Protein AF-A0A1V6I200-F1 (afdb_monomer_lite)

Structure (mmCIF, N/CA/C/O backbone):
data_AF-A0A1V6I200-F1
#
_entry.id   AF-A0A1V6I200-F1
#
loop_
_atom_site.group_PDB
_atom_site.id
_atom_site.type_symbol
_atom_site.label_atom_id
_atom_site.label_alt_id
_atom_site.label_comp_id
_atom_site.label_asym_id
_atom_site.label_entity_id
_atom_site.label_seq_id
_atom_site.pdbx_PDB_ins_code
_atom_site.Cartn_x
_atom_site.Cartn_y
_atom_site.Cartn_z
_atom_site.occupancy
_atom_site.B_iso_or_equiv
_atom_site.auth_seq_id
_atom_site.auth_comp_id
_atom_site.auth_asym_id
_atom_site.auth_atom_id
_atom_site.pdbx_PDB_model_num
ATOM 1 N N . MET A 1 1 ? -7.449 7.167 -32.303 1.00 43.56 1 MET A N 1
ATOM 2 C CA . MET A 1 1 ? -6.453 6.130 -31.983 1.00 43.56 1 MET A CA 1
ATOM 3 C C . MET A 1 1 ? -5.772 6.634 -30.736 1.00 43.56 1 MET A C 1
ATOM 5 O O . MET A 1 1 ? -5.160 7.687 -30.819 1.00 43.56 1 MET A O 1
ATOM 9 N N . GLU A 1 2 ? -6.008 6.007 -29.586 1.00 50.38 2 GLU A N 1
ATOM 10 C CA . GLU A 1 2 ? -5.206 6.307 -28.397 1.00 50.38 2 GLU A CA 1
ATOM 11 C C . GLU A 1 2 ? -3.763 5.942 -28.749 1.00 50.38 2 GLU A C 1
ATOM 13 O O . GLU A 1 2 ? -3.492 4.800 -29.135 1.00 50.38 2 GLU A O 1
ATOM 18 N N . GLU A 1 3 ? -2.859 6.921 -28.725 1.00 54.69 3 GLU A N 1
ATOM 19 C CA . GLU A 1 3 ? -1.436 6.612 -28.677 1.00 54.69 3 GLU A CA 1
ATOM 20 C C . GLU A 1 3 ? -1.246 5.709 -27.460 1.00 54.69 3 GLU A C 1
ATOM 22 O O . GLU A 1 3 ? -1.618 6.073 -26.347 1.00 54.69 3 GLU A O 1
ATOM 27 N N . LYS A 1 4 ? -0.743 4.489 -27.675 1.00 57.81 4 LYS A N 1
ATOM 28 C CA . LYS A 1 4 ? -0.273 3.661 -26.567 1.00 57.81 4 LYS A CA 1
ATOM 29 C C . LYS A 1 4 ? 0.880 4.425 -25.932 1.00 57.81 4 LYS A C 1
ATOM 31 O O . LYS A 1 4 ? 1.997 4.367 -26.447 1.00 57.81 4 LYS A O 1
ATOM 36 N N . GLU A 1 5 ? 0.593 5.161 -24.864 1.00 72.94 5 GLU A N 1
ATOM 37 C CA . GLU A 1 5 ? 1.619 5.792 -24.047 1.00 72.94 5 GLU A CA 1
ATOM 38 C C . GLU A 1 5 ? 2.627 4.710 -23.658 1.00 72.94 5 GLU A C 1
ATOM 40 O O . GLU A 1 5 ? 2.288 3.682 -23.065 1.00 72.94 5 GLU A O 1
ATOM 45 N N . THR A 1 6 ? 3.865 4.891 -24.111 1.00 86.94 6 THR A N 1
ATOM 46 C CA . THR A 1 6 ? 4.951 3.971 -23.790 1.00 86.94 6 THR A CA 1
ATOM 47 C C . THR A 1 6 ? 5.469 4.369 -22.420 1.00 86.94 6 THR A C 1
ATOM 49 O O . THR A 1 6 ? 6.073 5.427 -22.279 1.00 86.94 6 THR A O 1
ATOM 52 N N . LEU A 1 7 ? 5.188 3.544 -21.414 1.00 94.94 7 LEU A N 1
ATOM 53 C CA . LEU A 1 7 ? 5.669 3.755 -20.052 1.00 94.94 7 LEU A CA 1
ATOM 54 C C . LEU A 1 7 ? 7.165 3.430 -19.975 1.00 94.94 7 LEU A C 1
ATOM 56 O O . LEU A 1 7 ? 7.592 2.368 -20.434 1.00 94.94 7 LEU A O 1
ATOM 60 N N . ASP A 1 8 ? 7.939 4.329 -19.377 1.00 95.31 8 ASP A N 1
ATOM 61 C CA . ASP A 1 8 ? 9.354 4.116 -19.058 1.00 95.31 8 ASP A CA 1
ATOM 62 C C . ASP A 1 8 ? 9.556 3.735 -17.581 1.00 95.31 8 ASP A C 1
ATOM 64 O O . ASP A 1 8 ? 8.605 3.708 -16.801 1.00 95.31 8 ASP A O 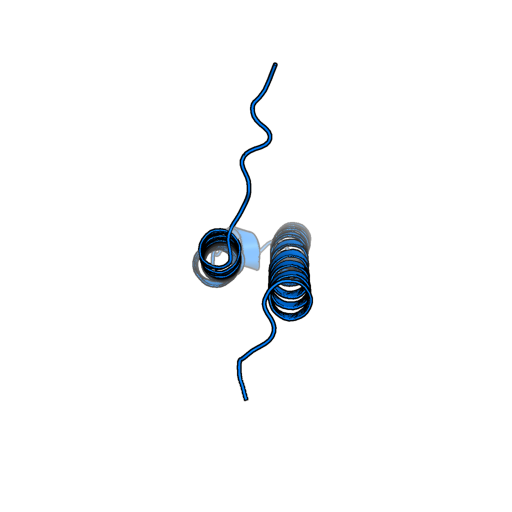1
ATOM 68 N N . GLU A 1 9 ? 10.803 3.449 -17.202 1.00 96.00 9 GLU A N 1
ATOM 69 C CA . GLU A 1 9 ? 11.198 3.054 -15.845 1.00 96.00 9 GLU A CA 1
ATOM 70 C C . GLU A 1 9 ? 10.701 4.033 -14.767 1.00 96.00 9 GLU A C 1
ATOM 72 O O . GLU A 1 9 ? 10.190 3.613 -13.732 1.00 96.00 9 GLU A O 1
ATOM 77 N N . PHE A 1 10 ? 10.752 5.345 -15.019 1.00 96.25 10 PHE A N 1
ATOM 78 C CA . PHE A 1 10 ? 10.347 6.347 -14.032 1.00 96.25 10 PHE A CA 1
ATOM 79 C C . PHE A 1 10 ? 8.844 6.330 -13.745 1.00 96.25 10 PHE A C 1
ATOM 81 O O . PHE A 1 10 ? 8.438 6.664 -12.631 1.00 96.25 10 PHE A O 1
ATOM 88 N N . HIS A 1 11 ? 8.017 5.893 -14.697 1.00 97.38 11 HIS A N 1
ATOM 89 C CA . HIS A 1 11 ? 6.587 5.706 -14.449 1.00 97.38 11 HIS A CA 1
ATOM 90 C C . HIS A 1 11 ? 6.335 4.579 -13.435 1.00 97.38 11 HIS A C 1
ATOM 92 O O . HIS A 1 11 ? 5.424 4.688 -12.611 1.00 97.38 11 HIS A O 1
ATOM 98 N N . TYR A 1 12 ? 7.137 3.508 -13.470 1.00 97.69 12 TYR A N 1
ATOM 99 C CA . TYR A 1 12 ? 7.028 2.402 -12.515 1.00 97.69 12 TYR A CA 1
ATOM 100 C C . TYR A 1 12 ? 7.578 2.800 -11.142 1.00 97.69 12 TYR A C 1
ATOM 102 O O . TYR A 1 12 ? 6.875 2.570 -10.156 1.00 97.69 12 TYR A O 1
ATOM 110 N N . HIS A 1 13 ? 8.717 3.504 -11.076 1.00 97.00 13 HIS A N 1
ATOM 111 C CA . HIS A 1 13 ? 9.246 4.087 -9.830 1.00 97.00 13 HIS A CA 1
ATOM 112 C C . HIS A 1 13 ? 8.218 4.992 -9.146 1.00 97.00 13 HIS A C 1
ATOM 114 O O . HIS A 1 13 ? 7.982 4.894 -7.942 1.00 97.00 13 HIS A O 1
ATOM 120 N N . GLU A 1 14 ? 7.561 5.863 -9.915 1.00 98.31 14 GLU A N 1
ATOM 121 C CA . GLU A 1 14 ? 6.542 6.764 -9.383 1.00 98.31 14 GLU A CA 1
ATOM 122 C C . GLU A 1 14 ? 5.299 6.001 -8.896 1.00 98.31 14 GLU A C 1
ATOM 124 O O . GLU A 1 14 ? 4.740 6.314 -7.842 1.00 98.31 14 GLU A O 1
ATOM 129 N N . ALA A 1 15 ? 4.852 4.978 -9.631 1.00 98.44 15 ALA A N 1
ATOM 130 C CA . ALA A 1 15 ? 3.744 4.129 -9.200 1.00 98.44 15 ALA A CA 1
ATOM 131 C C . ALA A 1 15 ? 4.088 3.346 -7.918 1.00 98.44 15 ALA A C 1
ATOM 133 O O . ALA A 1 15 ? 3.242 3.216 -7.024 1.00 98.44 15 ALA A O 1
ATOM 134 N N . LEU A 1 16 ? 5.329 2.869 -7.809 1.00 98.19 16 LEU A N 1
ATOM 135 C CA . LEU A 1 16 ? 5.857 2.180 -6.639 1.00 98.19 16 LEU A CA 1
ATOM 136 C C . LEU A 1 16 ? 5.822 3.107 -5.416 1.00 98.19 16 LEU A C 1
ATOM 138 O O . LEU A 1 16 ? 5.177 2.772 -4.421 1.00 98.19 16 LEU A O 1
ATOM 142 N N . ASP A 1 17 ? 6.406 4.302 -5.519 1.00 98.50 17 ASP A N 1
ATOM 143 C CA . ASP A 1 17 ? 6.401 5.314 -4.454 1.00 98.50 17 ASP A CA 1
ATOM 144 C C . ASP A 1 17 ? 4.975 5.691 -4.019 1.00 98.50 17 ASP A C 1
ATOM 146 O O . ASP A 1 17 ? 4.621 5.592 -2.841 1.00 98.50 17 ASP A O 1
ATOM 150 N N . ARG A 1 18 ? 4.098 6.017 -4.976 1.00 98.62 18 ARG A N 1
ATOM 151 C CA . ARG A 1 18 ? 2.705 6.392 -4.684 1.00 98.62 18 ARG A CA 1
ATOM 152 C C . ARG A 1 18 ? 1.946 5.278 -3.970 1.00 98.62 18 ARG A C 1
ATOM 154 O O . ARG A 1 18 ? 1.188 5.554 -3.040 1.00 98.62 18 ARG A O 1
ATOM 161 N N . SER A 1 19 ? 2.130 4.022 -4.375 1.00 98.69 19 SER A N 1
ATOM 162 C CA . SER A 1 19 ? 1.466 2.892 -3.717 1.00 98.69 19 SER A CA 1
ATOM 163 C C . SER A 1 19 ? 1.941 2.706 -2.270 1.00 98.69 19 SER A C 1
ATOM 165 O O . SER A 1 19 ? 1.113 2.487 -1.382 1.00 98.69 19 SER A O 1
ATOM 167 N N . TYR A 1 20 ? 3.238 2.890 -2.009 1.00 98.50 20 TYR A N 1
ATOM 168 C CA . TYR A 1 20 ? 3.793 2.889 -0.657 1.00 98.50 20 TYR A CA 1
ATOM 169 C C . TYR A 1 20 ? 3.212 4.023 0.196 1.00 98.50 20 TYR A C 1
ATOM 171 O O . TYR A 1 20 ? 2.694 3.761 1.283 1.00 98.50 20 TYR A O 1
ATOM 179 N N . LEU A 1 21 ? 3.216 5.261 -0.315 1.00 98.62 21 LEU A N 1
ATOM 180 C CA . LEU A 1 21 ? 2.684 6.425 0.400 1.00 98.62 21 LEU A CA 1
ATOM 181 C C . LEU A 1 21 ? 1.220 6.232 0.804 1.00 98.62 21 LEU A C 1
ATOM 183 O O . LEU A 1 21 ? 0.849 6.528 1.939 1.00 98.62 21 LEU A O 1
ATOM 187 N N . ILE A 1 22 ? 0.381 5.698 -0.087 1.00 98.69 22 ILE A N 1
ATOM 188 C CA . ILE A 1 22 ? -1.029 5.454 0.234 1.00 98.69 22 ILE A CA 1
ATOM 189 C C . ILE A 1 22 ? -1.185 4.352 1.289 1.00 98.69 22 ILE A C 1
ATOM 191 O O . ILE A 1 22 ? -2.002 4.502 2.201 1.00 98.69 22 ILE A O 1
ATOM 195 N N . ALA A 1 23 ? -0.418 3.262 1.208 1.00 98.56 23 ALA A N 1
ATOM 196 C CA . ALA A 1 23 ? -0.459 2.218 2.231 1.00 98.56 23 ALA A CA 1
ATOM 197 C C . ALA A 1 23 ? -0.026 2.753 3.611 1.00 98.56 23 ALA A C 1
ATOM 199 O O . ALA A 1 23 ? -0.657 2.436 4.623 1.00 98.56 23 ALA A O 1
ATOM 200 N N . GLU A 1 24 ? 0.980 3.630 3.643 1.00 98.44 24 GLU A N 1
ATOM 201 C CA . GLU A 1 24 ? 1.455 4.292 4.860 1.00 98.44 24 GLU A CA 1
ATOM 202 C C . GLU A 1 24 ? 0.436 5.299 5.415 1.00 98.44 24 GLU A C 1
ATOM 204 O O . GLU A 1 24 ? 0.206 5.372 6.623 1.00 98.44 24 GLU A O 1
ATOM 209 N N . MET A 1 25 ? -0.254 6.047 4.552 1.00 98.56 25 MET A N 1
ATOM 210 C CA . MET A 1 25 ? -1.358 6.915 4.972 1.00 98.56 25 MET A CA 1
ATOM 211 C C . MET A 1 25 ? -2.501 6.113 5.604 1.00 98.56 25 MET A C 1
ATOM 213 O O . MET A 1 25 ? -3.095 6.558 6.587 1.00 98.56 25 MET A O 1
ATOM 217 N N . ILE A 1 26 ? -2.816 4.922 5.085 1.00 98.75 26 ILE A N 1
ATOM 218 C CA . ILE A 1 26 ? -3.823 4.055 5.710 1.00 98.75 26 ILE A CA 1
ATOM 219 C C . ILE A 1 26 ? -3.373 3.618 7.110 1.00 98.75 26 ILE A C 1
ATOM 221 O O . ILE A 1 26 ? -4.189 3.680 8.034 1.00 98.75 26 ILE A O 1
ATOM 225 N N . GLU A 1 27 ? -2.105 3.235 7.286 1.00 98.12 27 GLU A N 1
ATOM 226 C CA . GLU A 1 27 ? -1.546 2.898 8.604 1.00 98.12 27 GLU A CA 1
ATOM 227 C C . GLU A 1 27 ? -1.694 4.074 9.570 1.00 98.12 27 GLU A C 1
ATOM 229 O O . GLU A 1 27 ? -2.345 3.983 10.611 1.00 98.12 27 GLU A O 1
ATOM 234 N N . THR A 1 28 ? -1.119 5.209 9.186 1.00 98.25 28 THR A N 1
ATOM 235 C CA . THR A 1 28 ? -0.868 6.335 10.084 1.00 98.25 28 THR A CA 1
ATOM 236 C C . THR A 1 28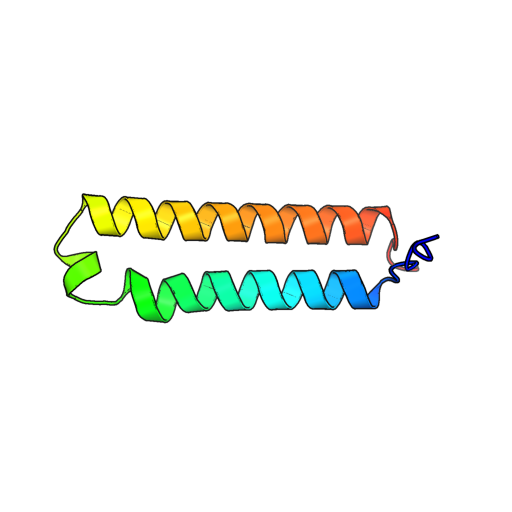 ? -2.103 7.183 10.355 1.00 98.25 28 THR A C 1
ATOM 238 O O . THR A 1 28 ? -2.191 7.777 11.430 1.00 98.25 28 THR A O 1
ATOM 241 N N . ILE A 1 29 ? -3.073 7.222 9.435 1.00 98.38 29 ILE A N 1
ATOM 242 C CA . ILE A 1 29 ? -4.278 8.061 9.543 1.00 98.38 29 ILE A CA 1
ATOM 243 C C . ILE A 1 29 ? -5.510 7.228 9.898 1.00 98.38 29 ILE A C 1
ATOM 245 O O . ILE A 1 29 ? -6.269 7.602 10.793 1.00 98.38 29 ILE A O 1
ATOM 249 N N . LEU A 1 30 ? -5.754 6.118 9.192 1.00 98.44 30 LEU A N 1
ATOM 250 C CA . LEU A 1 30 ? -6.991 5.352 9.373 1.00 98.44 30 LEU A CA 1
ATOM 251 C C . LEU A 1 30 ? -6.856 4.305 10.468 1.00 98.44 30 LEU A C 1
ATOM 253 O O . LEU A 1 30 ? -7.715 4.239 11.349 1.00 98.44 30 LEU A O 1
ATOM 257 N N . LEU A 1 31 ? -5.805 3.485 10.434 1.00 98.56 31 LEU A N 1
ATOM 258 C CA . LEU A 1 31 ? -5.642 2.424 11.422 1.00 98.56 31 LEU A CA 1
ATOM 259 C C . LEU A 1 31 ? -5.374 2.992 12.813 1.00 98.56 31 LEU A C 1
ATOM 261 O O . LEU A 1 31 ? -5.825 2.391 13.781 1.00 98.56 31 LEU A O 1
ATOM 265 N N . THR A 1 32 ? -4.770 4.169 12.951 1.00 98.19 32 THR A N 1
ATOM 266 C CA . THR A 1 32 ? -4.624 4.859 14.247 1.00 98.19 32 THR A CA 1
ATOM 267 C C . THR A 1 32 ? -5.911 5.530 14.750 1.00 98.19 32 THR A C 1
ATOM 269 O O . THR A 1 32 ? -6.008 5.849 15.937 1.00 98.19 32 THR A O 1
ATOM 272 N N . HIS A 1 33 ? -6.926 5.728 13.901 1.00 98.62 33 HIS A N 1
ATOM 273 C CA . HIS A 1 33 ? -8.114 6.497 14.266 1.00 98.62 33 HIS A CA 1
ATOM 274 C C . HIS A 1 33 ? -8.955 5.791 15.355 1.00 98.62 33 HIS A C 1
ATOM 276 O O . HIS A 1 33 ? -9.295 4.610 15.200 1.00 98.62 33 HIS A O 1
ATOM 282 N N . PRO A 1 34 ? -9.405 6.490 16.422 1.00 98.62 34 PRO A N 1
ATOM 283 C CA . PRO A 1 34 ? -10.108 5.865 17.549 1.00 98.62 34 PRO A CA 1
ATOM 284 C C . PRO A 1 34 ? -11.367 5.075 17.169 1.00 98.62 34 PRO A C 1
ATOM 286 O O . PRO A 1 34 ? -11.627 4.012 17.730 1.00 98.62 34 PRO A O 1
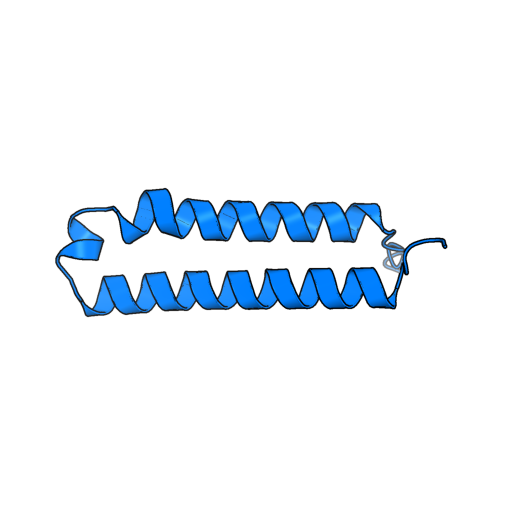ATOM 289 N N . VAL A 1 35 ? -12.145 5.554 16.191 1.00 98.75 35 VAL A N 1
ATOM 290 C CA . VAL A 1 35 ? -13.340 4.836 15.703 1.00 98.75 35 VAL A CA 1
ATOM 291 C C . VAL A 1 35 ? -12.947 3.523 15.021 1.00 98.75 35 VAL A C 1
ATOM 293 O O . VAL A 1 35 ? -13.567 2.492 15.269 1.00 98.75 35 VAL A O 1
ATOM 296 N N . ILE A 1 36 ? -11.889 3.528 14.209 1.00 98.69 36 ILE A N 1
ATOM 297 C CA . ILE A 1 36 ? -11.423 2.322 13.518 1.00 98.69 36 ILE A CA 1
ATOM 298 C C . ILE A 1 36 ? -10.861 1.327 14.538 1.00 98.69 36 ILE A C 1
ATOM 300 O O . ILE A 1 36 ? -11.232 0.157 14.506 1.00 98.69 36 ILE A O 1
ATOM 304 N N . GLN A 1 37 ? -10.069 1.790 15.512 1.00 98.44 37 GLN A N 1
ATOM 305 C CA . GLN A 1 37 ? -9.546 0.951 16.599 1.00 98.44 37 GLN A CA 1
ATOM 306 C C . GLN A 1 37 ? -10.650 0.341 17.474 1.00 98.44 37 GLN A C 1
ATOM 308 O O . GLN A 1 37 ? -10.552 -0.822 17.865 1.00 98.44 37 GLN A O 1
ATOM 313 N N . LYS A 1 38 ? -11.723 1.092 17.756 1.00 98.69 38 LYS A N 1
ATOM 314 C CA . LYS A 1 38 ? -12.850 0.625 18.578 1.00 98.69 38 LYS A CA 1
ATOM 315 C C . LYS A 1 38 ? -13.670 -0.476 17.901 1.00 98.69 38 LYS A C 1
ATOM 317 O O . LYS A 1 38 ? -14.197 -1.356 18.582 1.00 98.69 38 LYS A O 1
ATOM 322 N N . HIS A 1 39 ? -13.811 -0.437 16.577 1.00 98.75 39 HIS A N 1
ATOM 323 C CA . HIS A 1 39 ? -14.691 -1.338 15.833 1.00 98.75 39 HIS A CA 1
ATOM 324 C C . HIS A 1 39 ? -13.890 -2.370 15.029 1.00 98.75 39 HIS A C 1
ATOM 326 O O . HIS A 1 39 ? -13.403 -2.092 13.935 1.00 98.75 39 HIS A O 1
ATOM 332 N N . ARG A 1 40 ? -13.817 -3.609 15.541 1.00 98.06 40 ARG A N 1
ATOM 333 C CA . ARG A 1 40 ? -13.015 -4.708 14.963 1.00 98.06 40 ARG A CA 1
ATOM 334 C C . ARG A 1 40 ? -13.263 -4.956 13.469 1.00 98.06 40 ARG A C 1
ATOM 336 O O . ARG A 1 40 ? -12.304 -5.220 12.748 1.00 98.06 40 ARG A O 1
ATOM 343 N N . ASP A 1 41 ? -14.514 -4.900 13.007 1.00 98.69 41 ASP A N 1
ATOM 344 C CA . ASP A 1 41 ? -14.823 -5.114 11.584 1.00 98.69 41 ASP A CA 1
ATOM 345 C C . ASP A 1 41 ? -14.273 -3.981 10.705 1.00 98.69 41 ASP A C 1
ATOM 347 O O . ASP A 1 41 ? -13.679 -4.248 9.663 1.00 98.69 41 ASP A O 1
ATOM 351 N N . LEU A 1 42 ? -14.371 -2.727 11.166 1.00 98.69 42 LEU A N 1
ATOM 352 C CA . LEU A 1 42 ? -13.785 -1.581 10.467 1.00 98.69 42 LEU A CA 1
ATOM 353 C C . LEU A 1 42 ? -12.262 -1.710 10.403 1.00 98.69 42 LEU A C 1
ATOM 355 O O . LEU A 1 42 ? -11.701 -1.644 9.313 1.00 98.69 42 LEU A O 1
ATOM 359 N N . LYS A 1 43 ? -11.602 -1.992 11.537 1.00 98.75 43 LYS A N 1
ATOM 360 C CA . LYS A 1 43 ? -10.150 -2.229 11.577 1.00 98.75 43 LYS A CA 1
ATOM 361 C C . LYS A 1 43 ? -9.724 -3.315 10.593 1.00 98.75 43 LYS A C 1
ATOM 363 O O . LYS A 1 43 ? -8.790 -3.110 9.826 1.00 98.75 43 LYS A O 1
ATOM 368 N N . LYS A 1 44 ? -10.433 -4.450 10.578 1.00 98.75 44 LYS A N 1
ATOM 369 C CA . LYS A 1 44 ? -10.152 -5.559 9.658 1.00 98.75 44 LYS A CA 1
ATOM 370 C C . LYS A 1 44 ? -10.288 -5.131 8.195 1.00 98.75 44 LYS A C 1
ATOM 372 O O . LYS A 1 44 ? -9.435 -5.471 7.387 1.00 98.75 44 LYS A O 1
ATOM 377 N N . ARG A 1 45 ? -11.345 -4.395 7.842 1.00 98.81 45 ARG A N 1
ATOM 378 C CA . ARG A 1 45 ? -11.565 -3.923 6.465 1.00 98.81 45 ARG A CA 1
ATOM 379 C C . ARG A 1 45 ? -10.489 -2.945 6.011 1.00 98.81 45 ARG A C 1
ATOM 381 O O . ARG A 1 45 ? -9.989 -3.092 4.902 1.00 98.81 45 ARG A O 1
ATOM 388 N N . VAL A 1 46 ? -10.119 -1.996 6.868 1.00 98.75 46 VAL A N 1
ATOM 389 C CA . VAL A 1 46 ? -9.069 -1.012 6.573 1.00 98.75 46 VAL A CA 1
ATOM 390 C C . VAL A 1 46 ? -7.708 -1.698 6.426 1.00 98.75 46 VAL A C 1
ATOM 392 O O . VAL A 1 46 ? -7.027 -1.467 5.433 1.00 98.75 46 VAL A O 1
ATOM 395 N N . ALA A 1 47 ? -7.350 -2.608 7.338 1.00 98.69 47 ALA A N 1
ATOM 396 C CA . ALA A 1 47 ? -6.101 -3.370 7.249 1.00 98.69 47 ALA A CA 1
ATOM 397 C C . ALA A 1 47 ? -6.049 -4.250 5.988 1.00 98.69 47 ALA A C 1
ATOM 399 O O . ALA A 1 47 ? -5.028 -4.329 5.314 1.00 98.69 47 ALA A O 1
ATOM 400 N N . ASN A 1 48 ? -7.170 -4.871 5.609 1.00 98.75 48 ASN A N 1
ATOM 401 C CA . ASN A 1 48 ? -7.243 -5.625 4.360 1.00 98.75 48 ASN A CA 1
ATOM 402 C C . ASN A 1 48 ? -7.070 -4.721 3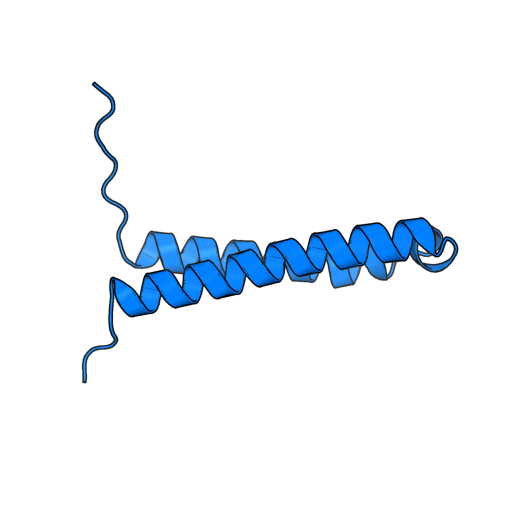.130 1.00 98.75 48 ASN A C 1
ATOM 404 O O . ASN A 1 48 ? -6.409 -5.122 2.177 1.00 98.75 48 ASN A O 1
ATOM 408 N N . ALA A 1 49 ? -7.652 -3.518 3.136 1.00 98.69 49 ALA A N 1
ATOM 409 C CA . ALA A 1 49 ? -7.473 -2.557 2.050 1.00 98.69 49 ALA A CA 1
ATOM 410 C C . ALA A 1 49 ? -6.004 -2.126 1.922 1.00 98.69 49 ALA A C 1
ATOM 412 O O . ALA A 1 49 ? -5.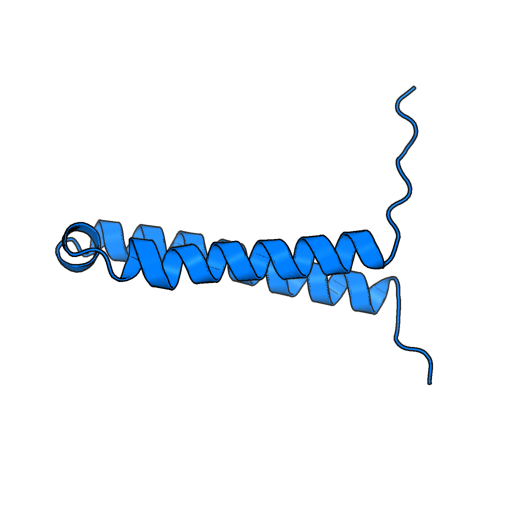461 -2.155 0.823 1.00 98.69 49 ALA A O 1
ATOM 413 N N . GLN A 1 50 ? -5.340 -1.824 3.038 1.00 98.75 50 GLN A N 1
ATOM 414 C CA . GLN A 1 50 ? -3.903 -1.548 3.070 1.00 98.75 50 GLN A CA 1
ATOM 415 C C . GLN A 1 50 ? -3.083 -2.712 2.501 1.00 98.75 50 GLN A C 1
ATOM 417 O O . GLN A 1 50 ? -2.229 -2.502 1.645 1.00 98.75 50 GLN A O 1
ATOM 422 N N . GLN A 1 51 ? -3.380 -3.948 2.917 1.00 98.69 51 GLN A N 1
ATOM 423 C CA . GLN A 1 51 ? -2.684 -5.132 2.418 1.00 98.69 51 GLN A CA 1
ATOM 424 C C . GLN A 1 51 ? -2.843 -5.300 0.902 1.00 98.69 51 GLN A C 1
ATOM 426 O O . GLN A 1 51 ? -1.894 -5.688 0.226 1.00 98.69 51 GLN A O 1
ATOM 431 N N . LEU A 1 52 ? -4.019 -4.992 0.347 1.00 98.75 52 LEU A N 1
ATOM 432 C CA . LEU A 1 52 ? -4.219 -5.007 -1.104 1.00 98.75 52 LEU A CA 1
ATOM 433 C C . LEU A 1 52 ? -3.320 -3.984 -1.810 1.00 98.75 52 LEU A C 1
ATOM 435 O O . LEU A 1 52 ? -2.781 -4.294 -2.868 1.00 98.75 52 LEU A O 1
ATOM 439 N N . ILE A 1 53 ? -3.104 -2.809 -1.218 1.00 98.69 53 ILE A N 1
ATOM 440 C CA . ILE A 1 53 ? -2.203 -1.791 -1.774 1.00 98.69 53 ILE A CA 1
ATOM 441 C C . ILE A 1 53 ? -0.741 -2.232 -1.661 1.00 98.69 53 ILE A C 1
ATOM 443 O O . ILE A 1 53 ? -0.009 -2.115 -2.640 1.00 98.69 53 ILE A O 1
ATOM 447 N N . TYR A 1 54 ? -0.321 -2.830 -0.542 1.00 98.56 54 TYR A N 1
ATOM 448 C CA . TYR A 1 54 ? 1.020 -3.420 -0.443 1.00 98.56 54 TYR A CA 1
ATOM 449 C C . TYR A 1 54 ? 1.247 -4.538 -1.466 1.00 98.56 54 TYR A C 1
ATOM 451 O O . TYR A 1 54 ? 2.339 -4.659 -2.014 1.00 98.56 54 TYR A O 1
ATOM 459 N N . ASN A 1 55 ? 0.225 -5.337 -1.777 1.00 98.69 55 ASN A N 1
ATOM 460 C CA . ASN A 1 55 ? 0.339 -6.339 -2.834 1.00 98.69 55 ASN A CA 1
ATOM 461 C C . ASN A 1 55 ? 0.548 -5.677 -4.206 1.00 98.69 55 ASN A C 1
ATOM 463 O O . ASN A 1 55 ? 1.359 -6.159 -4.990 1.00 98.69 55 ASN A O 1
ATOM 467 N N . VAL A 1 56 ? -0.137 -4.563 -4.486 1.00 98.56 56 VAL A N 1
ATOM 468 C CA . VAL A 1 56 ? 0.084 -3.770 -5.708 1.00 98.56 56 VAL A CA 1
ATOM 469 C C . VAL A 1 56 ? 1.501 -3.194 -5.740 1.00 98.56 56 VAL A C 1
ATOM 471 O O . VAL A 1 56 ? 2.170 -3.348 -6.754 1.00 98.56 56 VAL A O 1
ATOM 474 N N . TYR A 1 57 ? 1.986 -2.624 -4.634 1.00 98.62 57 TYR A N 1
ATOM 475 C CA . TYR A 1 57 ? 3.372 -2.160 -4.488 1.00 98.62 57 TYR A CA 1
ATOM 476 C C . TYR A 1 57 ? 4.379 -3.257 -4.873 1.00 98.62 57 TYR A C 1
ATOM 478 O O . TYR A 1 57 ? 5.240 -3.048 -5.723 1.00 98.62 57 TYR A O 1
ATOM 486 N N . GLN A 1 58 ? 4.225 -4.464 -4.319 1.00 98.44 58 GLN A N 1
ATOM 487 C CA . GLN A 1 58 ? 5.111 -5.595 -4.624 1.00 98.44 58 GLN A CA 1
ATOM 488 C C . GLN A 1 58 ? 5.038 -6.014 -6.099 1.00 98.44 58 GLN A C 1
ATOM 490 O O . GLN A 1 58 ? 6.062 -6.315 -6.710 1.00 98.44 58 GLN A O 1
ATOM 495 N N . LEU A 1 59 ? 3.838 -6.020 -6.68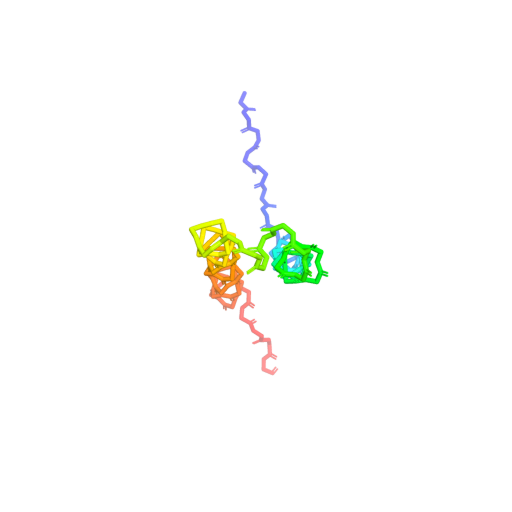7 1.00 98.62 59 LEU A N 1
ATOM 496 C CA . LEU A 1 59 ? 3.656 -6.341 -8.103 1.00 98.62 59 LEU A CA 1
ATOM 497 C C . LEU A 1 59 ? 4.312 -5.298 -9.014 1.00 98.62 59 LEU A C 1
ATOM 499 O O . LEU A 1 59 ? 4.936 -5.683 -9.998 1.00 98.62 59 LEU A O 1
ATOM 503 N N . ILE A 1 60 ? 4.213 -4.007 -8.682 1.00 98.38 60 ILE A N 1
ATOM 504 C CA . ILE A 1 60 ? 4.874 -2.930 -9.432 1.00 98.38 60 ILE A CA 1
ATOM 505 C C . ILE A 1 60 ? 6.391 -3.118 -9.392 1.00 98.38 60 ILE A C 1
ATOM 507 O O . ILE A 1 60 ? 7.011 -3.143 -10.450 1.00 98.38 60 ILE A O 1
ATOM 511 N N . GLY A 1 61 ? 6.975 -3.334 -8.209 1.00 97.19 61 GLY A N 1
ATOM 512 C CA . GLY A 1 61 ? 8.422 -3.542 -8.081 1.00 97.19 61 GLY A CA 1
ATOM 513 C C . GLY A 1 61 ? 8.905 -4.788 -8.831 1.00 97.19 61 GLY A C 1
ATOM 514 O O . GLY A 1 61 ? 9.953 -4.776 -9.471 1.00 97.19 61 GLY A O 1
ATOM 515 N N . GLY A 1 62 ? 8.108 -5.861 -8.828 1.00 97.81 62 GLY A N 1
ATOM 516 C CA . GLY A 1 62 ? 8.391 -7.049 -9.634 1.00 97.81 62 GLY A CA 1
ATOM 517 C C . GLY A 1 62 ? 8.353 -6.784 -11.144 1.00 97.81 62 GLY A C 1
ATOM 518 O O . GLY A 1 62 ? 9.200 -7.295 -11.875 1.00 97.81 62 GLY A O 1
ATOM 519 N N . LEU A 1 63 ? 7.392 -5.982 -11.617 1.00 97.38 63 LEU A N 1
ATOM 520 C CA . LEU A 1 63 ? 7.292 -5.584 -13.025 1.00 97.38 63 LEU A CA 1
ATOM 521 C C . LEU A 1 63 ? 8.452 -4.683 -13.444 1.00 97.38 63 LEU A C 1
ATOM 523 O O . LEU A 1 63 ? 9.033 -4.903 -14.502 1.00 97.38 63 LEU A O 1
ATOM 527 N N . GLU A 1 64 ? 8.805 -3.708 -12.612 1.00 96.62 64 GLU A N 1
ATOM 528 C CA . GLU A 1 64 ? 9.927 -2.804 -12.848 1.00 96.62 64 GLU A CA 1
ATOM 529 C C . GLU A 1 64 ? 11.233 -3.573 -13.037 1.00 96.62 64 GLU A C 1
ATOM 531 O O . GLU A 1 64 ? 11.874 -3.425 -14.071 1.00 96.62 64 GLU A O 1
ATOM 536 N N . LEU A 1 65 ? 11.574 -4.476 -12.112 1.00 96.25 65 LEU A N 1
ATOM 537 C CA . LEU A 1 65 ? 12.782 -5.301 -12.220 1.00 96.25 65 LEU A CA 1
ATOM 538 C C . LEU A 1 65 ? 12.779 -6.205 -13.461 1.00 96.25 65 LEU A C 1
ATOM 540 O O . LEU A 1 65 ? 13.836 -6.474 -14.032 1.00 96.25 65 LEU A O 1
ATOM 544 N N . ALA A 1 66 ? 11.607 -6.694 -13.875 1.00 96.62 66 ALA A N 1
ATOM 545 C CA . ALA A 1 66 ? 11.475 -7.540 -15.058 1.00 96.62 66 ALA A CA 1
ATOM 546 C C . ALA A 1 66 ? 11.614 -6.756 -16.376 1.00 96.62 66 ALA A C 1
ATOM 548 O O . ALA A 1 66 ? 12.110 -7.306 -17.360 1.00 96.62 66 ALA A O 1
ATOM 549 N N . LEU A 1 67 ? 11.166 -5.498 -16.410 1.00 95.50 67 LEU A N 1
ATOM 550 C CA . LEU A 1 67 ? 11.198 -4.637 -17.598 1.00 95.50 67 LEU A CA 1
ATOM 551 C C . LEU A 1 67 ? 12.499 -3.827 -17.707 1.00 95.50 67 LEU A C 1
ATOM 553 O O . LEU A 1 67 ? 12.992 -3.605 -18.813 1.00 95.50 67 LEU A O 1
ATOM 557 N N . PHE A 1 68 ? 13.053 -3.413 -16.569 1.00 95.12 68 PHE A N 1
ATOM 558 C CA . PHE A 1 68 ? 14.205 -2.523 -16.432 1.00 95.12 68 PHE A CA 1
ATOM 559 C C . PHE A 1 68 ? 15.208 -3.116 -15.427 1.00 95.12 68 PHE A C 1
ATOM 561 O O . PHE A 1 68 ? 15.374 -2.607 -14.317 1.00 95.12 68 PHE A O 1
ATOM 568 N N . PRO A 1 69 ? 15.873 -4.232 -15.773 1.00 92.38 69 PRO A N 1
ATOM 569 C CA . PRO A 1 69 ? 16.823 -4.863 -14.870 1.00 92.38 69 PRO A CA 1
ATOM 570 C C . PRO A 1 69 ? 18.004 -3.919 -14.573 1.00 92.38 69 PRO A C 1
ATOM 572 O O . PRO A 1 69 ? 18.470 -3.215 -15.479 1.00 92.38 69 PRO A O 1
ATOM 575 N N . PRO A 1 70 ? 18.522 -3.907 -13.329 1.00 87.06 70 PRO A N 1
ATOM 576 C CA . PRO A 1 70 ? 19.664 -3.079 -12.972 1.00 87.06 70 PRO A CA 1
ATOM 577 C C . PRO A 1 70 ? 20.876 -3.423 -13.842 1.00 87.06 70 PRO A C 1
ATOM 579 O O . PRO A 1 70 ? 21.137 -4.587 -14.146 1.00 87.06 70 PRO A O 1
ATOM 582 N N . LYS A 1 71 ? 21.611 -2.389 -14.255 1.00 81.38 71 LYS A N 1
ATOM 583 C CA . LYS A 1 71 ? 22.846 -2.554 -15.026 1.00 81.38 71 LYS A CA 1
ATOM 584 C C . LYS A 1 71 ? 23.956 -3.012 -14.079 1.00 81.38 71 LYS A C 1
ATOM 586 O O . LYS A 1 71 ? 24.167 -2.364 -13.055 1.00 81.38 71 LYS A O 1
ATOM 591 N N . GLU A 1 72 ? 24.595 -4.129 -14.423 1.00 70.81 72 GLU A N 1
ATOM 592 C CA . GLU A 1 72 ? 25.782 -4.670 -13.737 1.00 70.81 72 GLU A CA 1
ATOM 593 C C . GLU A 1 72 ? 26.954 -3.678 -13.709 1.00 70.81 72 GLU A C 1
ATOM 595 O O . GLU A 1 72 ? 27.121 -2.915 -14.693 1.00 70.81 72 GLU A O 1
#

Radius of gyration: 16.3 Å; chains: 1; bounding box: 41×16×51 Å

Sequence (72 aa):
MEEKETLDEFHYHEALDRSYLIAEMIETILLTHPVIQKHRDLKKRVANAQQLIYNVYQLIGGLELALFPPKE

Foldseek 3Di:
DPDPPDDDLVNLVVLLVVLVVVLVCLVPPVLPDPVCVVDVVSNVVSNVVSVVSVVVSVVSVVVSCVVPPDDD

Secondary structure (DSSP, 8-state):
--------HHHHHHHHHHHHHHHHHIIIIIITSHHHHH-HHHHHHHHHHHHHHHHHHHHHHHHHHHHSPPP-

pLDDT: mean 94.14, std 11.56, range [43.56, 98.81]